Protein AF-A0A7X8WKA2-F1 (afdb_monomer_lite)

Sequence (119 aa):
NDWVTIAEDSYLTLRFKTRWGYTHEPHFVNLVTDVNADDPYEIEFRHNAHGDTSGNWGDALVAFSLKDLPDTNGETVKLKLTWHSFNGKKSTEFDYSTNKETKGSLSLENKNNFIRSIK

Secondary structure (DSSP, 8-state):
----EEEETTEEEEEEEEEE-TT-PPPEEEEE--S-SS-TTEEEEEEE-TT--SSEEEEEEEEEE-TTSPP-TT--EEEEEEEEETTEEEEEEEEE-SSS--------S-TTSS-----

Structure (mmCIF, N/CA/C/O backbone):
data_AF-A0A7X8WKA2-F1
#
_entry.id   AF-A0A7X8WKA2-F1
#
loop_
_atom_site.group_PDB
_atom_site.id
_atom_site.type_symbol
_atom_site.label_atom_id
_atom_site.label_alt_id
_atom_site.label_comp_id
_atom_site.label_asym_id
_atom_site.label_entity_id
_atom_site.label_seq_id
_atom_site.pdbx_PDB_ins_code
_atom_site.Cartn_x
_atom_site.Cartn_y
_atom_site.Cartn_z
_atom_site.occupancy
_atom_site.B_iso_or_equiv
_atom_site.auth_seq_id
_atom_site.auth_comp_id
_atom_site.auth_asym_id
_atom_site.auth_atom_id
_atom_site.pdbx_PDB_model_num
ATOM 1 N N . ASN A 1 1 ? 16.519 -0.238 9.255 1.00 36.50 1 ASN A N 1
ATOM 2 C CA . ASN A 1 1 ? 15.225 -0.911 9.026 1.00 36.5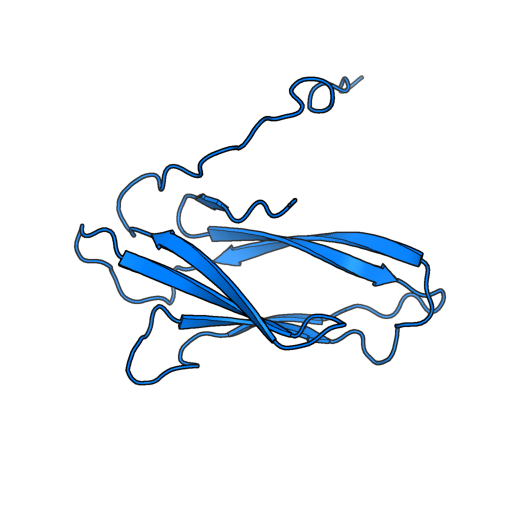0 1 ASN A CA 1
ATOM 3 C C . ASN A 1 1 ? 14.271 0.211 8.655 1.00 36.50 1 ASN A C 1
ATOM 5 O O . ASN A 1 1 ? 13.797 0.892 9.546 1.00 36.50 1 ASN A O 1
ATOM 9 N N . ASP A 1 2 ? 14.215 0.555 7.368 1.00 38.34 2 ASP A N 1
ATOM 10 C CA . ASP A 1 2 ? 13.794 1.885 6.899 1.00 38.34 2 ASP A CA 1
ATOM 11 C C . ASP A 1 2 ? 12.431 1.762 6.211 1.00 38.34 2 ASP A C 1
ATOM 13 O O . ASP A 1 2 ? 12.347 1.420 5.031 1.00 38.34 2 ASP A O 1
ATOM 17 N N . TRP A 1 3 ? 11.353 1.906 6.972 1.00 48.47 3 TRP A N 1
ATOM 18 C CA . TRP A 1 3 ? 10.001 1.910 6.423 1.00 48.47 3 TRP A CA 1
ATOM 19 C C . TRP A 1 3 ? 9.151 2.887 7.221 1.00 48.47 3 TRP A C 1
ATOM 21 O O . TRP A 1 3 ? 8.817 2.666 8.380 1.00 48.47 3 TRP A O 1
ATOM 31 N N . VAL A 1 4 ? 8.844 4.003 6.567 1.00 45.31 4 VAL A N 1
ATOM 32 C CA . VAL A 1 4 ? 7.859 4.981 7.012 1.00 45.31 4 VAL A CA 1
ATOM 33 C C . VAL A 1 4 ? 6.541 4.552 6.388 1.00 45.31 4 VAL A C 1
ATOM 35 O O . VAL A 1 4 ? 6.396 4.550 5.167 1.00 45.31 4 VAL A O 1
ATOM 38 N N . THR A 1 5 ? 5.615 4.112 7.229 1.00 49.88 5 THR A N 1
ATOM 39 C CA . THR A 1 5 ? 4.214 3.895 6.878 1.00 49.88 5 THR A CA 1
ATOM 40 C C . THR A 1 5 ? 3.430 4.812 7.794 1.00 49.88 5 THR A C 1
ATOM 42 O O . THR A 1 5 ? 3.372 4.584 8.998 1.00 49.88 5 THR A O 1
ATOM 45 N N . ILE A 1 6 ? 2.939 5.911 7.237 1.00 55.41 6 ILE A N 1
ATOM 46 C CA . ILE A 1 6 ? 2.133 6.877 7.974 1.00 55.41 6 ILE A CA 1
ATOM 47 C C . ILE A 1 6 ? 0.700 6.676 7.503 1.00 55.41 6 ILE A C 1
ATOM 49 O O . ILE A 1 6 ? 0.417 6.840 6.315 1.00 55.41 6 ILE A O 1
ATOM 53 N N . ALA A 1 7 ? -0.171 6.288 8.431 1.00 53.41 7 ALA A N 1
ATOM 54 C CA . ALA A 1 7 ? -1.600 6.501 8.297 1.00 53.41 7 ALA A CA 1
ATOM 55 C C . ALA A 1 7 ? -1.891 7.878 8.905 1.00 53.41 7 ALA A C 1
ATOM 57 O O . ALA A 1 7 ? -1.991 7.989 10.117 1.00 53.41 7 ALA A O 1
ATOM 58 N N . GLU A 1 8 ? -1.950 8.937 8.109 1.00 56.06 8 GLU A N 1
ATOM 59 C CA . GLU A 1 8 ? -2.344 10.280 8.567 1.00 56.06 8 GLU A CA 1
ATOM 60 C C . GLU A 1 8 ? -3.602 10.666 7.793 1.00 56.06 8 GLU A C 1
ATOM 62 O O . GLU A 1 8 ? -3.688 10.416 6.592 1.00 56.06 8 GLU A O 1
ATOM 67 N N . ASP A 1 9 ? -4.602 11.210 8.486 1.00 61.53 9 ASP A N 1
ATOM 68 C CA . ASP A 1 9 ? -5.788 11.830 7.883 1.00 61.53 9 ASP A CA 1
ATOM 69 C C . ASP A 1 9 ? -6.485 10.996 6.794 1.00 61.53 9 ASP A C 1
ATOM 71 O O . ASP A 1 9 ? -6.875 11.499 5.742 1.00 61.53 9 ASP A O 1
ATOM 75 N N . SER A 1 10 ? -6.679 9.698 7.049 1.00 76.31 10 SER A N 1
ATOM 76 C CA . SER A 1 10 ? -7.295 8.751 6.101 1.00 76.31 10 SER A CA 1
ATOM 77 C C . SER A 1 10 ? -6.465 8.446 4.846 1.00 76.31 10 SER A C 1
ATOM 79 O O . SER A 1 10 ? -7.027 8.001 3.843 1.00 76.31 10 SER A O 1
ATOM 81 N N . TYR A 1 11 ? -5.142 8.629 4.886 1.00 86.44 11 TYR A N 1
ATOM 82 C CA . TYR A 1 11 ? -4.226 8.195 3.831 1.00 86.44 11 TYR A CA 1
ATOM 83 C C . TYR A 1 11 ? -3.100 7.321 4.365 1.00 86.44 11 TYR A C 1
ATOM 85 O O . TYR A 1 11 ? -2.491 7.624 5.384 1.00 86.44 11 TYR A O 1
ATOM 93 N N . LEU A 1 12 ? -2.770 6.275 3.612 1.00 88.38 12 LEU A N 1
ATOM 94 C CA . LEU A 1 12 ? -1.573 5.469 3.790 1.00 88.38 12 LEU A CA 1
ATOM 95 C C . LEU A 1 12 ? -0.480 5.957 2.843 1.00 88.38 12 LEU A C 1
ATOM 97 O O . LEU A 1 12 ? -0.550 5.707 1.637 1.00 88.38 12 LEU A O 1
ATOM 101 N N . THR A 1 13 ? 0.541 6.618 3.385 1.00 88.19 13 THR A N 1
ATOM 102 C CA . THR A 1 13 ? 1.713 7.029 2.604 1.00 88.19 13 THR A CA 1
ATOM 103 C C . THR A 1 13 ? 2.799 5.963 2.671 1.00 88.19 13 THR A C 1
ATOM 105 O O . THR A 1 13 ? 3.266 5.604 3.753 1.00 88.19 13 THR A O 1
ATOM 108 N N . LEU A 1 14 ? 3.225 5.481 1.502 1.00 89.38 14 LEU A N 1
ATOM 109 C CA . LEU A 1 14 ? 4.255 4.462 1.338 1.00 89.38 14 LEU A CA 1
ATOM 110 C C . LEU A 1 14 ? 5.423 5.013 0.526 1.00 89.38 14 LEU A C 1
ATOM 112 O O . LEU A 1 14 ? 5.256 5.444 -0.617 1.00 89.38 14 LEU A O 1
ATOM 116 N N . ARG A 1 15 ? 6.627 4.917 1.094 1.00 89.81 15 ARG A N 1
ATOM 117 C CA . ARG A 1 15 ? 7.874 4.966 0.326 1.00 89.81 15 ARG A CA 1
ATOM 118 C C . ARG A 1 15 ? 8.313 3.540 0.031 1.00 89.81 15 ARG A C 1
ATOM 120 O O . ARG A 1 15 ? 8.571 2.773 0.956 1.00 89.81 15 ARG 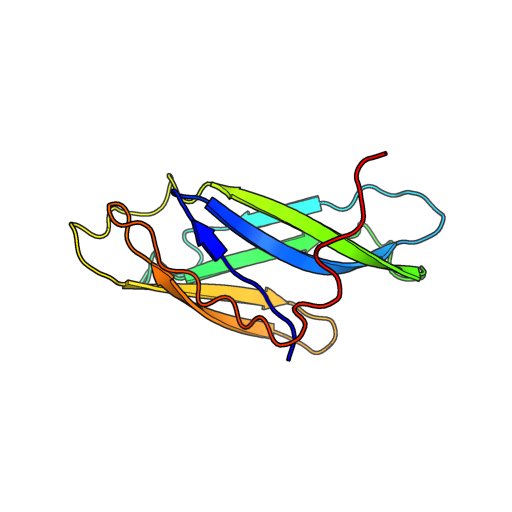A O 1
ATOM 127 N N . PHE A 1 16 ? 8.448 3.197 -1.242 1.00 88.12 16 PHE A N 1
ATOM 128 C CA . PHE A 1 16 ? 8.945 1.890 -1.662 1.00 88.12 16 PHE A CA 1
ATOM 129 C C . PHE A 1 16 ? 10.122 2.042 -2.617 1.00 88.12 16 PHE A C 1
ATOM 131 O O . PHE A 1 16 ? 10.233 3.020 -3.355 1.00 88.12 16 PHE A O 1
ATOM 138 N N . LYS A 1 17 ? 11.017 1.056 -2.588 1.00 89.00 17 LYS A N 1
ATOM 139 C CA . LYS A 1 17 ? 12.219 1.025 -3.415 1.00 89.00 17 LYS A CA 1
ATOM 140 C C . LYS A 1 17 ? 12.078 -0.046 -4.482 1.00 89.00 17 LYS A C 1
ATOM 142 O O . LYS A 1 17 ? 11.828 -1.208 -4.164 1.00 89.00 17 LYS A O 1
ATOM 147 N N . THR A 1 18 ? 12.261 0.340 -5.738 1.00 88.38 18 THR A N 1
ATOM 148 C CA . THR A 1 18 ? 12.166 -0.562 -6.890 1.00 88.38 18 THR A CA 1
ATOM 149 C C . THR A 1 18 ? 13.254 -0.254 -7.917 1.00 88.38 18 THR A C 1
ATOM 151 O O . THR A 1 18 ? 14.047 0.672 -7.728 1.00 88.38 18 THR A O 1
ATOM 154 N N . ARG A 1 19 ? 13.359 -1.072 -8.963 1.00 88.75 19 ARG A N 1
ATOM 155 C CA . ARG A 1 19 ? 14.281 -0.830 -10.077 1.00 88.75 19 ARG A CA 1
ATOM 156 C C . ARG A 1 19 ? 13.547 -0.111 -11.194 1.00 88.75 19 ARG A C 1
ATOM 158 O O . ARG A 1 19 ? 12.492 -0.575 -11.574 1.00 88.75 19 ARG A O 1
ATOM 165 N N . TRP A 1 20 ? 14.129 0.955 -11.721 1.00 87.12 20 TRP A N 1
ATOM 166 C CA . TRP A 1 20 ? 13.608 1.720 -12.853 1.00 87.12 20 TRP A CA 1
ATOM 167 C C . TRP A 1 20 ? 14.561 1.531 -14.018 1.00 87.12 20 TRP A C 1
ATOM 169 O O . TRP A 1 20 ? 15.726 1.945 -13.931 1.00 87.12 20 TRP A O 1
ATOM 179 N N . GLY A 1 21 ? 14.132 0.822 -15.053 1.00 84.75 21 GLY A N 1
ATOM 180 C CA . GLY A 1 21 ? 14.959 0.598 -16.225 1.00 84.75 21 GLY A CA 1
ATOM 181 C C . GLY A 1 21 ? 14.872 1.722 -17.231 1.00 84.75 21 GLY A C 1
ATOM 182 O O . GLY A 1 21 ? 14.282 2.782 -17.030 1.00 84.75 21 GLY A O 1
ATOM 183 N N . TYR A 1 22 ? 15.594 1.493 -18.317 1.00 79.06 22 TYR A N 1
ATOM 184 C CA . TYR A 1 22 ? 15.892 2.509 -19.319 1.00 79.06 22 TYR A CA 1
ATOM 185 C C . TYR A 1 22 ? 14.770 2.677 -20.344 1.00 79.06 22 TYR A C 1
ATOM 187 O O . TYR A 1 22 ? 14.824 3.590 -21.161 1.00 79.06 22 TYR A O 1
ATOM 195 N N . THR A 1 23 ? 13.769 1.796 -20.318 1.00 78.56 23 THR A N 1
ATOM 196 C CA . THR A 1 23 ? 12.619 1.821 -21.228 1.00 78.56 23 THR A CA 1
ATOM 197 C C . THR A 1 23 ? 11.535 2.801 -20.784 1.00 78.56 23 THR A C 1
ATOM 199 O O . THR A 1 23 ? 10.600 3.026 -21.541 1.00 78.56 23 THR A O 1
ATOM 202 N N . HIS A 1 24 ? 11.676 3.426 -19.605 1.00 77.25 24 HIS A N 1
ATOM 203 C CA . HIS A 1 24 ? 10.713 4.384 -19.048 1.00 77.25 24 HIS A CA 1
ATOM 204 C C . HIS A 1 24 ? 9.283 3.826 -18.940 1.00 77.25 24 HIS A C 1
ATOM 206 O O . HIS A 1 24 ? 8.312 4.576 -19.046 1.00 77.25 24 HIS A O 1
ATOM 212 N N . GLU A 1 25 ? 9.155 2.517 -18.714 1.00 87.25 25 GLU A N 1
ATOM 213 C CA . GLU A 1 25 ? 7.855 1.870 -18.565 1.00 87.25 25 GLU A CA 1
ATOM 214 C C . GLU A 1 25 ? 7.167 2.357 -17.280 1.00 87.25 25 GLU A C 1
ATOM 216 O O . GLU A 1 25 ? 7.757 2.302 -16.195 1.00 87.25 25 GLU A O 1
ATOM 221 N N . PRO A 1 26 ? 5.920 2.853 -17.356 1.00 89.69 26 PRO A N 1
ATOM 222 C CA . PRO A 1 26 ? 5.187 3.257 -16.168 1.00 89.69 26 PRO A CA 1
ATOM 223 C C . PRO A 1 26 ? 4.916 2.062 -15.255 1.00 89.69 26 PRO A C 1
ATOM 225 O O . PRO A 1 26 ? 4.320 1.068 -15.657 1.00 89.69 26 PRO A O 1
ATOM 228 N N . HIS A 1 27 ? 5.302 2.179 -13.989 1.00 92.12 27 HIS A N 1
ATOM 229 C CA . HIS A 1 27 ? 4.985 1.177 -12.979 1.00 92.12 27 HIS A CA 1
ATOM 230 C C . HIS A 1 27 ? 3.584 1.395 -12.418 1.00 92.12 27 HIS A C 1
ATOM 232 O O . HIS A 1 27 ? 3.230 2.510 -12.035 1.00 92.12 27 HIS A O 1
ATOM 238 N N . PHE A 1 28 ? 2.807 0.321 -12.300 1.00 94.31 28 PHE A N 1
ATOM 239 C CA . PHE A 1 28 ? 1.479 0.372 -11.699 1.00 94.31 28 PHE A CA 1
ATOM 240 C C . PHE A 1 28 ? 1.555 -0.050 -10.240 1.00 94.31 28 PHE A C 1
ATOM 242 O O . PHE A 1 28 ? 2.128 -1.089 -9.904 1.00 94.31 28 PHE A O 1
ATOM 249 N N . VAL A 1 29 ? 0.957 0.756 -9.368 1.00 95.12 29 VAL A N 1
ATOM 250 C CA . VAL A 1 29 ? 0.851 0.465 -7.941 1.00 95.12 29 VAL A CA 1
ATOM 251 C C . VAL A 1 29 ? -0.590 0.588 -7.487 1.00 95.12 29 VAL A C 1
ATOM 253 O O . VAL A 1 29 ? -1.279 1.531 -7.862 1.00 95.12 29 VAL A O 1
ATOM 256 N N . ASN A 1 30 ? -1.038 -0.370 -6.683 1.00 95.44 30 ASN A N 1
ATOM 257 C CA . ASN A 1 30 ? -2.386 -0.396 -6.132 1.00 95.44 30 ASN A CA 1
ATOM 258 C C . ASN A 1 30 ? -2.348 -0.814 -4.666 1.00 95.44 30 ASN A C 1
ATOM 260 O O . ASN A 1 30 ? -1.496 -1.612 -4.263 1.00 95.44 30 ASN A O 1
ATOM 264 N N . LEU A 1 31 ? -3.319 -0.314 -3.910 1.00 95.38 31 LEU A N 1
ATOM 265 C CA . LEU A 1 31 ? -3.667 -0.832 -2.599 1.00 95.38 31 LEU A CA 1
ATOM 266 C C . LEU A 1 31 ? -4.977 -1.604 -2.729 1.00 95.38 31 LEU A C 1
ATOM 268 O O . LEU A 1 31 ? -5.963 -1.061 -3.222 1.00 95.38 31 LEU A O 1
ATOM 272 N N . VAL A 1 32 ? -4.961 -2.875 -2.348 1.00 95.38 32 VAL A N 1
ATOM 273 C CA . VAL A 1 32 ? -6.106 -3.778 -2.472 1.00 95.38 32 VAL A CA 1
ATOM 274 C C . VAL A 1 32 ? -6.675 -4.045 -1.085 1.00 95.38 32 VAL A C 1
ATOM 276 O O . VAL A 1 32 ? -5.939 -4.451 -0.184 1.00 95.38 32 VAL A O 1
ATOM 279 N N . THR A 1 33 ? -7.973 -3.796 -0.932 1.00 93.12 33 THR A N 1
ATOM 280 C CA . THR A 1 33 ? -8.777 -4.111 0.257 1.00 93.12 33 THR A CA 1
ATOM 281 C C . THR A 1 33 ? -9.478 -5.459 0.081 1.00 93.12 33 THR A C 1
ATOM 283 O O . THR A 1 33 ? -9.379 -6.074 -0.983 1.00 93.12 33 THR A O 1
ATOM 286 N N . ASP A 1 34 ? -10.163 -5.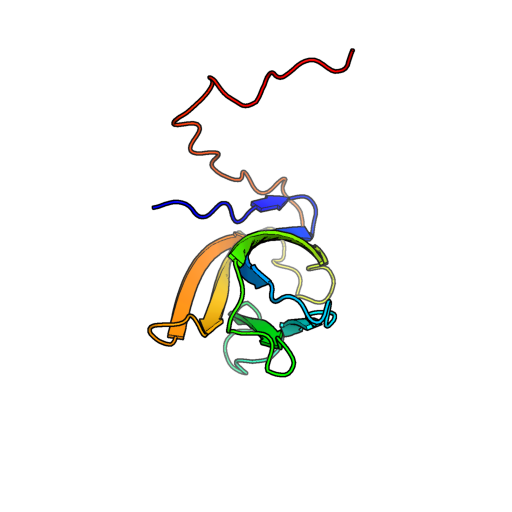937 1.123 1.00 91.12 34 ASP A N 1
ATOM 287 C CA . ASP A 1 34 ? -10.947 -7.183 1.097 1.00 91.12 34 ASP A CA 1
ATOM 288 C C . ASP A 1 34 ? -10.134 -8.421 0.674 1.00 91.12 34 ASP A C 1
ATOM 290 O O . ASP A 1 34 ? -10.655 -9.386 0.111 1.00 91.12 34 ASP A O 1
ATOM 294 N N . VAL A 1 35 ? -8.823 -8.407 0.939 1.00 93.00 35 VAL A N 1
ATOM 295 C CA . VAL A 1 35 ? -7.933 -9.545 0.655 1.00 93.00 35 VAL A CA 1
ATOM 296 C C . VAL A 1 35 ? -8.056 -10.656 1.700 1.00 93.00 35 VAL A C 1
ATOM 298 O O . VAL A 1 35 ? -7.586 -11.771 1.469 1.00 93.00 35 VAL A O 1
ATOM 301 N N . ASN A 1 36 ? -8.698 -10.362 2.832 1.00 93.06 36 ASN A N 1
ATOM 302 C CA . ASN A 1 36 ? -9.026 -11.297 3.895 1.00 93.06 36 ASN A CA 1
ATOM 303 C C . ASN A 1 36 ? -10.493 -11.087 4.306 1.00 93.06 36 ASN A C 1
ATOM 305 O O . ASN A 1 36 ? -10.873 -9.996 4.715 1.00 93.06 36 ASN A O 1
ATOM 309 N N . ALA A 1 37 ? -11.315 -12.133 4.188 1.00 91.62 37 ALA A N 1
ATOM 310 C CA . ALA A 1 37 ? -12.741 -12.060 4.512 1.00 91.62 37 ALA A CA 1
ATOM 311 C C . ALA A 1 37 ? -13.014 -11.944 6.023 1.00 91.62 37 ALA A C 1
ATOM 313 O O . ALA A 1 37 ? -14.072 -11.453 6.410 1.00 91.62 37 ALA A O 1
ATOM 314 N N . ASP A 1 38 ? -12.069 -12.388 6.857 1.00 95.12 38 ASP A N 1
ATOM 315 C CA . ASP A 1 38 ? -12.194 -12.370 8.317 1.00 95.12 38 ASP A CA 1
ATOM 316 C C . ASP A 1 38 ? -11.639 -11.075 8.935 1.00 95.12 38 ASP A C 1
ATOM 318 O O . ASP A 1 38 ? -11.982 -10.738 10.068 1.00 95.12 38 ASP A O 1
ATOM 322 N N . ASP A 1 39 ? -10.785 -10.350 8.203 1.00 94.19 39 ASP A N 1
ATOM 323 C CA . ASP A 1 39 ? -10.139 -9.119 8.662 1.00 94.19 39 ASP A CA 1
ATOM 324 C C . ASP A 1 39 ? -10.136 -8.043 7.559 1.00 94.19 39 ASP A C 1
ATOM 326 O O . ASP A 1 39 ? -9.250 -8.042 6.695 1.00 94.19 39 ASP A O 1
ATOM 330 N N . PRO A 1 40 ? -11.089 -7.090 7.583 1.00 93.44 40 PRO A N 1
ATOM 331 C CA . PRO A 1 40 ? -11.148 -6.014 6.595 1.00 93.44 40 PRO A CA 1
ATOM 332 C C . PRO A 1 40 ? -9.992 -5.010 6.734 1.00 93.44 40 PRO A C 1
ATOM 334 O O . PRO A 1 40 ? -9.812 -4.160 5.863 1.00 93.44 40 PRO A O 1
ATOM 337 N N . TYR A 1 41 ? -9.205 -5.094 7.813 1.00 93.94 41 TYR A N 1
ATOM 338 C CA . TYR A 1 41 ? -8.007 -4.291 8.033 1.00 93.94 41 TYR A CA 1
ATOM 339 C C . TYR A 1 41 ? -6.729 -5.027 7.599 1.00 93.94 41 TYR A C 1
ATOM 341 O O . TYR A 1 41 ? -5.625 -4.563 7.882 1.00 93.94 41 TYR A O 1
ATOM 349 N N . GLU A 1 42 ? -6.838 -6.137 6.860 1.00 95.69 42 GLU A N 1
ATOM 350 C CA . GLU A 1 42 ? -5.733 -6.669 6.065 1.00 95.69 42 GLU A CA 1
ATOM 351 C C . GLU A 1 42 ? -5.803 -6.105 4.639 1.00 95.69 42 GLU A C 1
ATOM 353 O O . GLU A 1 42 ? -6.777 -6.298 3.914 1.00 95.69 42 GLU A O 1
ATOM 358 N N . ILE A 1 43 ? -4.746 -5.400 4.235 1.00 94.75 43 ILE A N 1
ATOM 359 C CA . ILE A 1 43 ? -4.611 -4.754 2.924 1.00 94.75 43 ILE A CA 1
ATOM 360 C C . ILE A 1 43 ? -3.336 -5.224 2.217 1.00 94.75 43 ILE A C 1
ATOM 362 O O . ILE A 1 43 ? -2.341 -5.601 2.846 1.00 94.75 43 ILE A O 1
ATOM 366 N N . GLU A 1 44 ? -3.337 -5.191 0.886 1.00 96.06 44 GLU A N 1
ATOM 367 C CA . GLU A 1 44 ? -2.202 -5.627 0.069 1.00 96.06 44 GLU A CA 1
ATOM 368 C C . GLU A 1 44 ? -1.704 -4.513 -0.856 1.00 96.06 44 GLU A C 1
ATOM 370 O O . GLU A 1 44 ? -2.443 -4.002 -1.699 1.00 96.06 44 GLU A O 1
ATOM 375 N N . PHE A 1 45 ? -0.417 -4.173 -0.753 1.00 95.81 45 PHE A N 1
ATOM 376 C CA . PHE A 1 45 ? 0.255 -3.346 -1.751 1.00 95.81 45 PHE A CA 1
ATOM 377 C C . PHE A 1 45 ? 0.745 -4.216 -2.911 1.00 95.81 45 PHE A C 1
ATOM 379 O O . PHE A 1 45 ? 1.570 -5.119 -2.731 1.00 95.81 45 PHE A O 1
ATOM 386 N N . ARG A 1 46 ? 0.270 -3.903 -4.120 1.00 95.44 46 ARG A N 1
ATOM 387 C CA . ARG A 1 46 ? 0.658 -4.580 -5.362 1.00 95.44 46 ARG A CA 1
ATOM 388 C C . ARG A 1 46 ? 1.436 -3.633 -6.261 1.00 95.44 46 ARG A C 1
ATOM 390 O O . ARG A 1 46 ? 0.963 -2.543 -6.571 1.00 95.44 46 ARG A O 1
ATOM 397 N N . HIS A 1 47 ? 2.601 -4.086 -6.721 1.00 93.50 47 HIS A N 1
ATOM 398 C CA . HIS A 1 47 ? 3.453 -3.381 -7.678 1.00 93.50 47 HIS A CA 1
ATOM 399 C C . HIS A 1 47 ? 3.623 -4.225 -8.945 1.00 93.50 47 HIS A C 1
ATOM 401 O O . HIS A 1 47 ? 4.046 -5.376 -8.877 1.00 93.50 47 HIS A O 1
ATOM 407 N N . ASN A 1 48 ? 3.295 -3.646 -10.099 1.00 91.19 48 ASN A N 1
ATOM 408 C CA . ASN A 1 48 ? 3.547 -4.219 -11.413 1.00 91.19 48 ASN A CA 1
ATOM 409 C C . ASN A 1 48 ? 4.533 -3.323 -12.174 1.00 91.19 48 ASN A C 1
ATOM 411 O O . ASN A 1 48 ? 4.220 -2.182 -12.506 1.00 91.19 48 ASN A O 1
ATOM 415 N N . ALA A 1 49 ? 5.726 -3.850 -12.439 1.00 88.94 49 ALA A N 1
ATOM 416 C CA . ALA A 1 49 ? 6.770 -3.161 -13.195 1.00 88.94 49 ALA A CA 1
ATOM 417 C C . ALA A 1 49 ? 6.674 -3.386 -14.715 1.00 88.94 49 ALA A C 1
ATOM 419 O O . ALA A 1 49 ? 7.540 -2.936 -15.447 1.00 88.94 49 ALA A O 1
ATOM 420 N N . HIS A 1 50 ? 5.690 -4.150 -15.206 1.00 88.44 50 HIS A N 1
ATOM 421 C CA . HIS A 1 50 ? 5.559 -4.499 -16.630 1.00 88.44 50 HIS A CA 1
ATOM 422 C C . HIS A 1 50 ? 6.827 -5.133 -17.242 1.00 88.44 50 HIS A C 1
ATOM 424 O O . HIS A 1 50 ? 7.095 -5.013 -18.432 1.00 88.44 50 HIS A O 1
ATOM 430 N N . GLY A 1 51 ? 7.606 -5.847 -16.422 1.00 85.81 51 GLY A N 1
ATOM 431 C CA . GLY A 1 51 ? 8.883 -6.447 -16.820 1.00 85.81 51 GLY A CA 1
ATOM 432 C C . GLY A 1 51 ? 10.103 -5.540 -16.626 1.00 85.81 51 GLY A C 1
ATOM 433 O O . GLY A 1 51 ? 11.229 -6.034 -16.715 1.00 85.81 51 GLY A O 1
ATOM 434 N N . ASP A 1 52 ? 9.912 -4.266 -16.271 1.00 84.75 52 ASP A N 1
ATOM 435 C CA . ASP A 1 52 ? 10.992 -3.307 -16.055 1.00 84.75 52 ASP A CA 1
ATOM 436 C C . ASP A 1 52 ? 11.736 -3.548 -14.726 1.00 84.75 52 ASP A C 1
ATOM 438 O O . ASP A 1 52 ? 11.437 -3.002 -13.668 1.00 84.75 52 ASP A O 1
ATOM 442 N N . THR A 1 53 ? 12.694 -4.476 -14.759 1.00 82.62 53 THR A N 1
ATOM 443 C CA . THR A 1 53 ? 13.364 -5.009 -13.555 1.00 82.62 53 THR A CA 1
ATOM 444 C C . THR A 1 53 ? 14.895 -4.998 -13.643 1.00 82.62 53 THR A C 1
ATOM 446 O O . THR A 1 53 ? 15.587 -5.408 -12.703 1.00 82.62 53 THR A O 1
ATOM 449 N N . SER A 1 54 ? 15.464 -4.501 -14.744 1.00 81.19 54 SER A N 1
ATOM 450 C CA . SER A 1 54 ? 16.910 -4.511 -15.029 1.00 81.19 54 SER A CA 1
ATOM 451 C C . SER A 1 54 ? 17.600 -3.153 -14.841 1.00 81.19 54 SER A C 1
ATOM 453 O O . SER A 1 54 ? 18.728 -2.967 -15.290 1.00 81.19 54 SER A O 1
ATOM 455 N N . GLY A 1 55 ? 16.928 -2.205 -14.190 1.00 84.88 55 GLY A N 1
ATOM 456 C CA . GLY A 1 55 ? 17.377 -0.824 -14.045 1.00 84.88 55 GLY A CA 1
ATOM 457 C C . GLY A 1 55 ? 18.063 -0.441 -12.735 1.00 84.88 55 GLY A C 1
ATOM 458 O O . GLY A 1 55 ? 18.464 -1.282 -11.925 1.00 84.88 55 GLY A O 1
ATOM 459 N N . ASN A 1 56 ? 18.150 0.872 -12.519 1.00 88.69 56 ASN A N 1
ATOM 460 C CA . ASN A 1 56 ? 18.717 1.462 -11.310 1.00 88.69 56 ASN A CA 1
ATOM 461 C C . ASN A 1 56 ? 17.720 1.417 -10.156 1.00 88.69 56 ASN A C 1
ATOM 463 O O . ASN A 1 56 ? 16.522 1.617 -10.338 1.00 88.69 56 ASN A O 1
ATOM 467 N N . TRP A 1 57 ? 18.225 1.222 -8.942 1.00 88.06 57 TRP A N 1
ATOM 468 C CA . TRP A 1 57 ? 17.403 1.352 -7.747 1.00 88.06 57 TRP A CA 1
ATOM 469 C C . TRP A 1 57 ? 16.976 2.803 -7.531 1.00 88.06 57 TRP A C 1
ATOM 471 O O . TRP A 1 57 ? 17.824 3.687 -7.439 1.00 88.06 57 TRP A O 1
ATOM 481 N N . GLY A 1 58 ? 15.677 3.022 -7.363 1.00 88.25 58 GLY A N 1
ATOM 482 C CA . GLY A 1 58 ? 15.105 4.322 -7.036 1.00 88.25 58 GLY A CA 1
ATOM 483 C C . GLY A 1 58 ? 13.914 4.186 -6.098 1.00 88.25 58 GLY A C 1
ATOM 484 O O . GLY A 1 58 ? 13.239 3.152 -6.071 1.00 88.25 58 GLY A O 1
ATOM 485 N N . ASP A 1 59 ? 13.673 5.237 -5.326 1.00 89.50 59 ASP A N 1
ATOM 486 C CA . ASP A 1 59 ? 12.532 5.316 -4.424 1.00 89.50 59 ASP A CA 1
ATOM 487 C C . ASP A 1 59 ? 11.338 5.957 -5.134 1.00 89.50 59 ASP A C 1
ATOM 489 O O . ASP A 1 59 ? 11.501 6.888 -5.920 1.00 89.50 59 ASP A O 1
ATOM 493 N N . ALA A 1 60 ? 10.139 5.483 -4.813 1.00 88.75 60 ALA A N 1
ATOM 494 C CA . ALA A 1 60 ? 8.883 6.129 -5.160 1.00 88.75 60 ALA A CA 1
ATOM 495 C C . ALA A 1 60 ? 8.037 6.356 -3.909 1.00 88.75 60 ALA A C 1
ATOM 497 O O . ALA A 1 60 ? 8.166 5.640 -2.912 1.00 88.75 60 ALA A O 1
ATOM 498 N N . LEU A 1 61 ? 7.181 7.373 -3.987 1.00 92.19 61 LEU A N 1
ATOM 499 C CA . LEU A 1 61 ? 6.261 7.779 -2.936 1.00 92.19 61 LEU A CA 1
ATOM 500 C C . LEU A 1 61 ? 4.836 7.745 -3.487 1.00 92.19 61 LEU A C 1
ATOM 502 O O . LEU A 1 61 ? 4.580 8.268 -4.571 1.00 92.19 61 LEU A O 1
ATOM 506 N N . VAL A 1 62 ? 3.920 7.137 -2.743 1.00 91.69 62 VAL A N 1
ATOM 507 C CA . VAL A 1 62 ? 2.495 7.079 -3.081 1.00 91.69 62 VAL A CA 1
ATOM 508 C C . VAL A 1 62 ? 1.665 7.224 -1.812 1.00 91.69 62 VAL A C 1
ATOM 510 O O . VAL A 1 62 ? 2.065 6.732 -0.758 1.00 91.69 62 VAL A O 1
ATOM 513 N N . ALA A 1 63 ? 0.521 7.895 -1.915 1.00 91.31 63 ALA A N 1
ATOM 514 C CA . ALA A 1 63 ? -0.467 7.990 -0.851 1.00 91.31 63 ALA A CA 1
ATOM 515 C C . ALA A 1 63 ? -1.792 7.399 -1.343 1.00 91.31 63 ALA A C 1
ATOM 517 O O . ALA A 1 63 ? -2.322 7.828 -2.368 1.00 91.31 63 ALA A O 1
ATOM 518 N N . PHE A 1 64 ? -2.315 6.412 -0.619 1.00 91.50 64 PHE A N 1
ATOM 519 C CA . PHE A 1 64 ? -3.600 5.781 -0.912 1.00 91.50 64 PHE A CA 1
ATOM 520 C C . PHE A 1 64 ? -4.638 6.224 0.103 1.00 91.50 64 PHE A C 1
ATOM 522 O O . PHE A 1 64 ? -4.356 6.221 1.298 1.00 91.50 64 PHE A O 1
ATOM 529 N N . SER A 1 65 ? -5.836 6.578 -0.354 1.00 90.44 65 SER A N 1
ATOM 530 C CA . SER A 1 65 ? -6.936 6.846 0.568 1.00 90.44 65 SER A CA 1
ATOM 531 C C . SER A 1 65 ? -7.379 5.548 1.246 1.00 90.44 65 SER A C 1
ATOM 533 O O . SER A 1 65 ? -7.518 4.519 0.593 1.00 90.44 65 SER A O 1
ATOM 535 N N . LEU A 1 66 ? -7.616 5.621 2.552 1.00 89.38 66 LEU A N 1
ATOM 536 C CA . LEU A 1 66 ? -8.154 4.554 3.395 1.00 89.38 66 LEU A CA 1
ATOM 537 C C . LEU A 1 66 ? -9.661 4.716 3.645 1.00 89.38 66 LEU A C 1
ATOM 539 O O . LEU A 1 66 ? -10.222 4.010 4.473 1.00 89.38 66 LEU A O 1
ATOM 543 N N . LYS A 1 67 ? -10.322 5.649 2.948 1.00 85.50 67 LYS A N 1
ATOM 544 C CA . LYS A 1 67 ? -11.743 5.985 3.149 1.00 85.50 67 LYS A CA 1
ATOM 545 C C . LYS A 1 67 ? -12.707 4.815 2.912 1.00 85.50 67 LYS A C 1
ATOM 547 O O . LYS A 1 67 ? -13.836 4.866 3.382 1.00 85.50 67 LYS A O 1
ATOM 552 N N . ASP A 1 68 ? -12.278 3.826 2.130 1.00 87.06 68 ASP A N 1
ATOM 553 C CA . ASP A 1 68 ? -13.097 2.675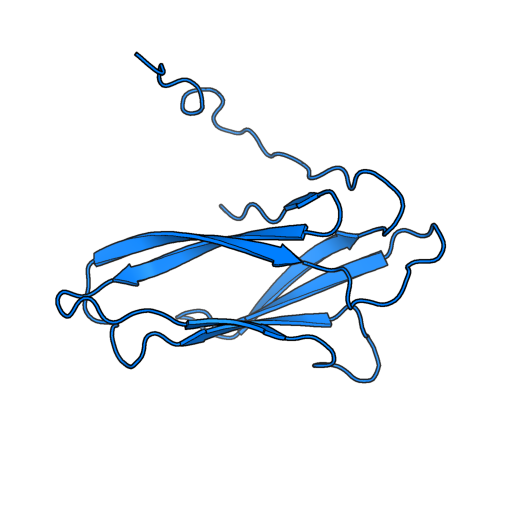 1.751 1.00 87.06 68 ASP A CA 1
ATOM 554 C C . ASP A 1 68 ? -12.992 1.538 2.791 1.00 87.06 68 ASP A C 1
ATOM 556 O O . ASP A 1 68 ? -13.698 0.539 2.679 1.00 87.06 68 ASP A O 1
ATOM 560 N N . LEU A 1 69 ? -12.141 1.688 3.820 1.00 90.44 69 LEU A N 1
ATOM 561 C CA . LEU A 1 69 ? -12.087 0.767 4.955 1.00 90.44 69 LEU A CA 1
ATOM 562 C C . LEU A 1 69 ? -13.247 1.012 5.937 1.00 90.44 69 LEU A C 1
ATOM 564 O O . LEU A 1 69 ? -13.688 2.154 6.094 1.00 90.44 69 LEU A O 1
ATOM 568 N N . PRO A 1 70 ? -13.717 -0.028 6.652 1.00 91.50 70 PRO A N 1
ATOM 569 C CA . PRO A 1 70 ? -14.767 0.131 7.653 1.00 91.50 70 PRO A CA 1
ATOM 570 C C . PRO A 1 70 ? -14.366 1.071 8.795 1.00 91.50 70 PRO A C 1
ATOM 572 O O . PRO A 1 70 ? -13.229 1.040 9.275 1.00 91.50 70 PRO A O 1
ATOM 575 N N . ASP A 1 71 ? -15.333 1.852 9.285 1.00 88.75 71 ASP A N 1
ATOM 576 C CA . ASP A 1 71 ? -15.140 2.737 10.436 1.00 88.75 71 ASP A CA 1
ATOM 577 C C . ASP A 1 71 ? -14.689 1.945 11.674 1.00 88.75 71 ASP A C 1
ATOM 579 O O . ASP A 1 71 ? -15.278 0.918 12.017 1.00 88.75 71 ASP A O 1
ATOM 583 N N . THR A 1 72 ? -13.654 2.432 12.365 1.00 88.75 72 THR A N 1
ATOM 584 C CA . THR A 1 72 ? -13.158 1.822 13.605 1.00 88.75 72 THR A CA 1
ATOM 585 C C . THR A 1 72 ? -14.020 2.171 14.822 1.00 88.75 72 THR A C 1
ATOM 587 O O . THR A 1 72 ? -13.703 1.756 15.933 1.00 88.75 72 THR A O 1
ATOM 590 N N . ASN A 1 73 ? -15.096 2.951 14.651 1.00 87.19 73 ASN A N 1
ATOM 591 C CA . ASN A 1 73 ? -16.057 3.326 15.697 1.00 87.19 73 ASN A CA 1
ATOM 592 C C . ASN A 1 73 ? -15.400 3.971 16.934 1.00 87.19 73 ASN A C 1
ATOM 594 O O . ASN A 1 73 ? -15.854 3.810 18.066 1.00 87.19 73 ASN A O 1
ATOM 598 N N . GLY A 1 74 ? -14.312 4.720 16.719 1.00 82.62 74 GLY A N 1
ATOM 599 C CA . GLY A 1 74 ? -13.552 5.391 17.781 1.00 82.62 74 GLY A CA 1
ATOM 600 C C . GLY A 1 74 ? -12.491 4.520 18.463 1.00 82.62 74 GLY A C 1
ATOM 601 O O . GLY A 1 74 ? -11.731 5.024 19.300 1.00 82.62 74 GLY A O 1
ATOM 602 N N . GLU A 1 75 ? -12.388 3.249 18.078 1.00 85.88 75 GLU A N 1
ATOM 603 C CA . GLU A 1 75 ? -11.340 2.341 18.528 1.00 85.88 75 GLU A CA 1
ATOM 604 C C . GLU A 1 75 ? -10.066 2.498 17.689 1.00 85.88 75 GLU A C 1
ATOM 606 O O . GLU A 1 75 ? -10.056 3.093 16.601 1.00 85.88 75 GLU A O 1
ATOM 611 N N . THR A 1 76 ? -8.964 1.988 18.237 1.00 85.94 76 THR A N 1
ATOM 612 C CA . THR A 1 76 ? -7.706 1.816 17.513 1.00 85.94 76 THR A CA 1
ATOM 613 C C . THR A 1 76 ? -7.577 0.347 17.143 1.00 85.94 76 THR A C 1
ATOM 615 O O . THR A 1 76 ? -7.528 -0.505 18.028 1.00 85.94 76 THR A O 1
ATOM 618 N N . VAL A 1 77 ? -7.506 0.067 15.845 1.00 89.38 77 VAL A N 1
ATOM 619 C CA . VAL A 1 77 ? -7.331 -1.280 15.290 1.00 89.38 77 VAL A CA 1
ATOM 620 C C . VAL A 1 77 ? -5.930 -1.428 14.701 1.00 89.38 77 VAL A C 1
ATOM 622 O O . VAL A 1 77 ? -5.225 -0.438 14.490 1.00 89.38 77 VAL A O 1
ATOM 625 N N . LYS A 1 78 ? -5.513 -2.666 14.428 1.00 90.31 78 LYS A N 1
ATOM 626 C CA . LYS A 1 78 ? -4.284 -2.938 13.679 1.00 90.31 78 LYS A CA 1
ATOM 627 C C . LYS A 1 78 ? -4.610 -2.997 12.194 1.00 90.31 78 LYS A C 1
ATOM 629 O O . LYS A 1 78 ? -5.355 -3.869 11.773 1.00 90.31 78 LYS A O 1
ATOM 634 N N . LEU A 1 79 ? -4.037 -2.085 11.415 1.00 91.38 79 LEU A N 1
ATOM 635 C CA . LEU A 1 79 ? -4.078 -2.149 9.958 1.00 91.38 79 LEU A CA 1
ATOM 636 C C . LEU A 1 79 ? -2.830 -2.892 9.483 1.00 91.38 79 LEU A C 1
ATOM 638 O O . LEU A 1 79 ? -1.699 -2.449 9.700 1.00 91.38 79 LEU A O 1
ATOM 642 N N . LYS A 1 80 ? -3.042 -4.060 8.882 1.00 94.44 80 LYS A N 1
ATOM 643 C CA . LYS A 1 80 ? -1.994 -4.967 8.427 1.00 94.44 80 LYS A CA 1
ATOM 644 C C . LYS A 1 80 ? -1.772 -4.781 6.936 1.00 94.44 80 LYS A C 1
ATOM 646 O O . LYS A 1 80 ? -2.595 -5.160 6.111 1.00 94.44 80 LYS A O 1
ATOM 651 N N . LEU A 1 81 ? -0.612 -4.246 6.580 1.00 94.50 81 LEU A N 1
ATOM 652 C CA . LEU A 1 81 ? -0.165 -4.141 5.199 1.00 94.50 81 LEU A CA 1
ATOM 653 C C . LEU A 1 81 ? 0.672 -5.360 4.825 1.00 94.50 81 LEU A C 1
ATOM 655 O O . LEU A 1 81 ? 1.669 -5.656 5.481 1.00 94.50 81 LEU A O 1
ATOM 659 N N . THR A 1 82 ? 0.325 -6.019 3.725 1.00 95.69 82 THR A N 1
ATOM 660 C CA . THR A 1 82 ? 1.116 -7.098 3.123 1.00 95.69 82 THR A CA 1
ATOM 661 C C . THR A 1 82 ? 1.629 -6.702 1.741 1.00 95.69 82 THR A C 1
ATOM 663 O O . THR A 1 82 ? 1.008 -5.908 1.038 1.00 95.69 82 THR A O 1
ATOM 666 N N . TRP A 1 83 ? 2.796 -7.211 1.347 1.00 94.62 83 TRP A N 1
ATOM 667 C CA . TRP A 1 83 ? 3.341 -6.987 0.006 1.00 94.62 83 TRP A CA 1
ATOM 668 C C . TRP A 1 83 ? 4.290 -8.104 -0.417 1.00 94.62 83 TRP A C 1
ATOM 670 O O . TRP A 1 83 ? 4.903 -8.783 0.410 1.00 94.62 83 TRP A O 1
ATOM 680 N N . HIS A 1 84 ? 4.461 -8.263 -1.726 1.00 90.62 84 HIS A N 1
ATOM 681 C CA . HIS A 1 84 ? 5.496 -9.118 -2.296 1.00 90.62 84 HIS A CA 1
ATOM 682 C C . HIS A 1 84 ? 6.765 -8.305 -2.546 1.00 90.62 84 HIS A C 1
ATOM 684 O O . HIS A 1 84 ? 6.786 -7.363 -3.331 1.00 90.62 84 HIS A O 1
ATOM 690 N N . SER A 1 85 ? 7.841 -8.671 -1.858 1.00 84.19 85 SER A N 1
ATOM 691 C CA . SER A 1 85 ? 9.170 -8.104 -2.074 1.00 84.19 85 SER A CA 1
ATOM 692 C C . SER A 1 85 ? 10.041 -9.048 -2.906 1.00 84.19 85 SER A C 1
ATOM 694 O O . SER A 1 85 ? 9.699 -10.214 -3.105 1.00 84.19 85 SER A O 1
ATOM 696 N N . PHE A 1 86 ? 11.215 -8.576 -3.334 1.00 76.00 86 PHE A N 1
ATOM 697 C CA . PHE A 1 86 ? 12.183 -9.379 -4.096 1.00 76.00 86 PHE A CA 1
ATOM 698 C C . PHE A 1 86 ? 12.615 -10.680 -3.399 1.00 76.00 86 PHE A C 1
ATOM 700 O O . PHE A 1 86 ? 13.079 -11.594 -4.071 1.00 76.00 86 PHE A O 1
ATOM 707 N N . ASN A 1 87 ? 12.477 -10.775 -2.070 1.00 83.75 87 ASN A N 1
ATOM 708 C CA . ASN A 1 87 ? 12.811 -11.973 -1.298 1.00 83.75 87 ASN A CA 1
ATOM 709 C C . ASN A 1 87 ? 11.588 -12.661 -0.667 1.00 83.75 87 ASN A C 1
ATOM 711 O O . ASN A 1 87 ? 11.743 -13.423 0.284 1.00 83.75 87 ASN A O 1
ATOM 715 N N . GLY A 1 88 ? 10.388 -12.404 -1.194 1.00 89.19 88 GLY A N 1
ATOM 716 C CA . GLY A 1 88 ? 9.150 -13.061 -0.775 1.00 89.19 88 GLY A CA 1
ATOM 717 C C . GLY A 1 88 ? 8.133 -12.121 -0.132 1.00 89.19 88 GLY A C 1
ATOM 718 O O . GLY A 1 88 ? 8.293 -10.894 -0.128 1.00 89.19 88 GLY A O 1
ATOM 719 N N . LYS A 1 89 ? 7.053 -12.715 0.387 1.00 93.50 89 LYS A N 1
ATOM 720 C CA . LYS A 1 89 ? 5.958 -11.994 1.046 1.00 93.50 89 LYS A CA 1
ATOM 721 C C . LYS A 1 89 ? 6.447 -11.366 2.353 1.00 93.50 89 LYS A C 1
ATOM 723 O O . LYS A 1 89 ? 7.176 -11.994 3.119 1.00 93.50 89 LYS A O 1
ATOM 728 N N . LYS A 1 90 ? 6.036 -10.128 2.599 1.00 92.94 90 LYS A N 1
ATOM 729 C CA . LYS A 1 90 ? 6.304 -9.364 3.817 1.00 92.94 90 LYS A CA 1
ATOM 730 C C . LYS A 1 90 ? 5.019 -8.737 4.332 1.00 92.94 90 LYS A C 1
ATOM 732 O O . LYS A 1 90 ? 4.046 -8.608 3.588 1.00 92.94 90 LYS A O 1
ATOM 737 N N . SER A 1 91 ? 5.037 -8.355 5.601 1.00 93.56 91 SER A N 1
ATOM 738 C CA . SER A 1 91 ? 3.946 -7.626 6.226 1.00 93.56 91 SER A CA 1
ATOM 739 C C . SER A 1 91 ? 4.449 -6.643 7.272 1.00 93.56 91 SER A C 1
ATOM 741 O O . SER A 1 91 ? 5.559 -6.779 7.791 1.00 93.56 91 SER A O 1
ATOM 743 N N . THR A 1 92 ? 3.614 -5.659 7.572 1.00 90.81 92 THR A N 1
ATOM 744 C CA . THR A 1 92 ? 3.783 -4.731 8.681 1.00 90.81 92 THR A CA 1
ATOM 745 C C . THR A 1 92 ? 2.423 -4.330 9.228 1.00 90.81 92 THR A C 1
ATOM 747 O O . THR A 1 92 ? 1.423 -4.414 8.519 1.00 90.81 92 THR A O 1
ATOM 750 N N . GLU A 1 93 ? 2.391 -3.902 10.480 1.00 89.62 93 GLU A N 1
ATOM 751 C CA . GLU A 1 93 ? 1.178 -3.489 11.172 1.00 89.62 93 GLU A CA 1
ATOM 752 C C . GLU A 1 93 ? 1.377 -2.110 11.779 1.00 89.62 93 GLU A C 1
ATOM 754 O O . GLU A 1 93 ? 2.462 -1.768 12.257 1.00 89.62 93 GLU A O 1
ATOM 759 N N . PHE A 1 94 ? 0.309 -1.327 11.778 1.00 85.12 94 PHE A N 1
ATOM 760 C CA . PHE A 1 94 ? 0.280 0.002 12.363 1.00 85.12 94 PHE A CA 1
ATOM 761 C C . PHE A 1 94 ? -1.051 0.232 13.065 1.00 85.12 94 PHE A C 1
ATOM 763 O O . PHE A 1 94 ? -2.065 -0.390 12.746 1.00 85.12 94 PHE A O 1
ATOM 770 N N . ASP A 1 95 ? -1.024 1.111 14.061 1.00 85.69 95 ASP A N 1
ATOM 771 C CA . ASP A 1 95 ? -2.237 1.558 1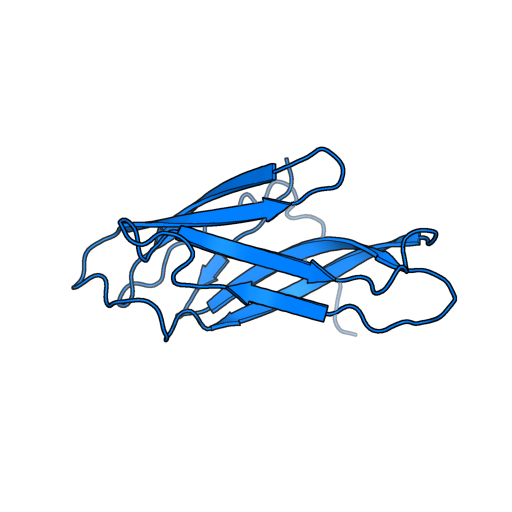4.730 1.00 85.69 95 ASP A CA 1
ATOM 772 C C . ASP A 1 95 ? -3.045 2.430 13.767 1.00 85.69 95 ASP A C 1
ATOM 774 O O . ASP A 1 95 ? -2.499 3.349 13.154 1.00 85.69 95 ASP A O 1
ATOM 778 N N . TYR A 1 96 ? -4.336 2.133 13.635 1.00 85.12 96 TYR A N 1
ATOM 779 C CA . TYR A 1 96 ? -5.266 2.818 12.743 1.00 85.12 96 TYR A CA 1
ATOM 780 C C . TYR A 1 96 ? -6.550 3.214 13.478 1.00 85.12 96 TYR A C 1
ATOM 782 O O . TYR A 1 96 ? -7.079 2.455 14.288 1.00 85.12 96 TYR A O 1
ATOM 790 N N . SER A 1 97 ? -7.042 4.426 13.219 1.00 85.25 97 SER A N 1
ATOM 791 C CA . SER A 1 97 ? -8.314 4.935 13.736 1.00 85.25 97 SER A CA 1
ATOM 792 C C . SER A 1 97 ? -8.876 5.969 12.763 1.00 85.25 97 SER A C 1
ATOM 794 O O . SER A 1 97 ? -8.138 6.838 12.308 1.00 85.25 97 SER A O 1
ATOM 796 N N . THR A 1 98 ? -10.169 5.900 12.457 1.00 78.38 98 THR A N 1
ATOM 797 C CA . THR A 1 98 ? -10.843 6.811 11.507 1.00 78.38 98 THR A CA 1
ATOM 798 C C . THR A 1 98 ? -11.004 8.244 12.022 1.00 78.38 98 THR A C 1
ATOM 800 O O . THR A 1 98 ? -11.100 9.169 11.223 1.00 78.38 98 THR A O 1
ATOM 803 N N . ASN A 1 99 ? -11.021 8.444 13.347 1.00 65.12 99 ASN A N 1
ATOM 804 C CA . ASN A 1 99 ? -11.429 9.703 13.995 1.00 65.12 99 ASN A CA 1
ATOM 805 C C . ASN A 1 99 ? -10.363 10.324 14.917 1.00 65.12 99 ASN A C 1
ATOM 807 O O . ASN A 1 99 ? -10.651 11.253 15.674 1.00 65.12 99 ASN A O 1
ATOM 811 N N . LYS A 1 100 ? -9.134 9.806 14.902 1.00 55.38 100 LYS A N 1
ATOM 812 C CA . LYS A 1 100 ? -7.995 10.388 15.623 1.00 55.38 100 LYS A CA 1
ATOM 813 C C . LYS A 1 100 ? -6.896 10.659 14.614 1.00 55.38 100 LYS A C 1
ATOM 815 O O . LYS A 1 100 ? -6.671 9.816 13.755 1.00 55.38 100 LYS A O 1
ATOM 820 N N . GLU A 1 101 ? -6.182 11.775 14.767 1.00 51.38 101 GLU A N 1
ATOM 821 C CA . GLU A 1 101 ? -4.846 11.899 14.180 1.00 51.38 101 GLU A CA 1
ATOM 822 C C . GLU A 1 101 ? -4.056 10.658 14.608 1.00 51.38 101 GLU A C 1
ATOM 824 O O . GLU A 1 101 ? -3.706 10.487 15.785 1.00 51.38 101 GLU A O 1
ATOM 829 N N . THR A 1 102 ? -3.864 9.724 13.683 1.00 48.38 102 THR A N 1
ATOM 830 C CA . THR A 1 102 ? -3.065 8.540 13.941 1.00 48.38 102 THR A CA 1
ATOM 831 C C . THR A 1 102 ? -1.640 9.025 14.103 1.00 48.38 102 THR A C 1
ATOM 833 O O . THR A 1 102 ? -1.013 9.500 13.162 1.00 48.38 102 THR A O 1
ATOM 836 N N . LYS A 1 103 ? -1.129 8.964 15.334 1.00 42.91 103 LYS A N 1
ATOM 837 C CA . LYS A 1 103 ? 0.242 9.368 15.635 1.00 42.91 103 LYS A CA 1
ATOM 838 C C . LYS A 1 103 ? 1.201 8.393 14.960 1.00 42.91 103 LYS A C 1
ATOM 840 O O . LYS A 1 103 ? 1.566 7.377 15.548 1.00 42.91 103 LYS A O 1
ATOM 845 N N . GLY A 1 104 ? 1.625 8.712 13.740 1.00 45.66 104 GLY A N 1
ATOM 846 C CA . GLY A 1 104 ? 2.767 8.066 13.115 1.00 45.66 104 GLY A CA 1
ATOM 847 C C . GLY A 1 104 ? 3.995 8.293 13.993 1.00 45.66 104 GLY A C 1
ATOM 848 O O . GLY A 1 104 ? 4.402 9.431 14.235 1.00 45.66 104 GLY A O 1
ATOM 849 N N . SER A 1 105 ? 4.593 7.226 14.522 1.00 40.84 105 SER A N 1
ATOM 850 C CA . SER A 1 105 ? 5.876 7.340 15.208 1.00 40.84 105 SER A CA 1
ATOM 851 C C . SER A 1 105 ? 6.963 7.601 14.165 1.00 40.84 105 SER A C 1
ATOM 853 O O . SER A 1 105 ? 7.506 6.700 13.529 1.00 40.84 105 SER A O 1
ATOM 855 N N . LEU A 1 106 ? 7.289 8.878 13.969 1.00 42.69 106 LEU A N 1
ATOM 856 C CA . LEU A 1 106 ? 8.474 9.281 13.227 1.00 42.69 106 LEU A CA 1
ATOM 857 C C . LEU A 1 106 ? 9.718 8.819 14.004 1.00 42.69 106 LEU A C 1
ATOM 859 O O . LEU A 1 106 ? 10.163 9.481 14.943 1.00 42.69 106 LEU A O 1
ATOM 863 N N . SER A 1 107 ? 10.312 7.695 13.602 1.00 37.69 107 SER A N 1
ATOM 864 C CA . SER A 1 107 ? 11.700 7.386 13.956 1.00 37.69 107 SER A CA 1
ATOM 865 C C . SER A 1 107 ? 12.621 8.354 13.199 1.00 37.69 107 SER A C 1
ATOM 867 O O . SER A 1 107 ? 13.109 8.071 12.106 1.00 37.69 107 SER A O 1
ATOM 869 N N . LEU A 1 108 ? 12.808 9.558 13.751 1.00 40.62 108 LEU A N 1
ATOM 870 C CA . LEU A 1 108 ? 13.754 10.564 13.256 1.00 40.62 108 LEU A CA 1
ATOM 871 C C . LEU A 1 108 ? 15.168 10.233 13.737 1.00 40.62 108 LEU A C 1
ATOM 873 O O . LEU A 1 108 ? 15.763 10.991 14.503 1.00 40.62 108 LEU A O 1
ATOM 877 N N . GLU A 1 109 ? 15.736 9.126 13.266 1.00 37.38 109 GLU A N 1
ATOM 878 C CA . GLU A 1 109 ? 17.147 8.813 13.533 1.00 37.38 109 GLU A CA 1
ATOM 879 C C . GLU A 1 109 ? 18.123 9.603 12.639 1.00 37.38 109 GLU A C 1
ATOM 881 O O . GLU A 1 109 ? 19.331 9.427 12.724 1.00 37.38 109 GLU A O 1
ATOM 886 N N . ASN A 1 110 ? 17.636 10.541 11.815 1.00 39.09 110 ASN A N 1
ATOM 887 C CA . ASN A 1 110 ? 18.492 11.495 11.106 1.00 39.09 110 ASN A CA 1
ATOM 888 C C . ASN A 1 110 ? 17.804 12.851 10.887 1.00 39.09 110 ASN A C 1
ATOM 890 O O . ASN A 1 110 ? 17.386 13.201 9.783 1.00 39.09 110 ASN A O 1
ATOM 894 N N . LYS A 1 111 ? 17.769 13.680 11.939 1.00 37.44 111 LYS A N 1
ATOM 895 C CA . LYS A 1 111 ? 17.387 15.109 11.867 1.00 37.44 111 LYS A CA 1
ATOM 896 C C . LYS A 1 111 ? 18.269 15.959 10.926 1.00 37.44 111 LYS A C 1
ATOM 898 O O . LYS A 1 111 ? 17.986 17.135 10.739 1.00 37.44 111 LYS A O 1
ATOM 903 N N . ASN A 1 112 ? 19.297 15.386 10.295 1.00 36.62 112 ASN A N 1
ATOM 904 C CA . ASN A 1 112 ? 20.281 16.128 9.503 1.00 36.62 112 ASN A CA 1
ATOM 905 C C . ASN A 1 112 ? 19.971 16.244 7.999 1.00 36.62 112 ASN A C 1
ATOM 907 O O . ASN A 1 112 ? 20.721 16.922 7.305 1.00 36.62 112 ASN A O 1
ATOM 911 N N . ASN A 1 113 ? 18.891 15.640 7.482 1.00 39.09 113 ASN A N 1
ATOM 912 C CA . ASN A 1 113 ? 18.590 15.677 6.037 1.00 39.09 113 ASN A CA 1
ATOM 913 C C . ASN A 1 113 ? 17.218 16.254 5.650 1.00 39.09 113 ASN A C 1
ATOM 915 O O . ASN A 1 113 ? 16.955 16.388 4.459 1.00 39.09 113 ASN A O 1
ATOM 919 N N . PHE A 1 114 ? 16.365 16.650 6.604 1.00 36.69 114 PHE A N 1
ATOM 920 C CA . PHE A 1 114 ? 15.061 17.262 6.284 1.00 36.69 114 PHE A CA 1
ATOM 921 C C . PHE A 1 114 ? 15.111 18.795 6.139 1.00 36.69 114 PHE A C 1
ATOM 923 O O . PHE A 1 114 ? 14.099 19.432 5.869 1.00 36.69 114 PHE A O 1
ATOM 930 N N . ILE A 1 115 ? 16.295 19.405 6.263 1.00 44.03 115 ILE A N 1
ATOM 931 C CA . ILE A 1 115 ? 16.509 20.815 5.921 1.00 44.03 115 ILE A CA 1
ATOM 932 C C . ILE A 1 115 ? 17.504 20.884 4.765 1.00 44.03 115 ILE A C 1
ATOM 934 O O . ILE A 1 115 ? 18.712 21.009 4.956 1.00 44.03 115 ILE A O 1
ATOM 938 N N . ARG A 1 116 ? 16.995 20.838 3.534 1.00 34.28 116 ARG A N 1
ATOM 939 C CA . ARG A 1 116 ? 17.670 21.475 2.400 1.00 34.28 116 ARG A CA 1
ATOM 940 C C . ARG A 1 116 ? 16.727 22.496 1.780 1.00 34.28 116 ARG A C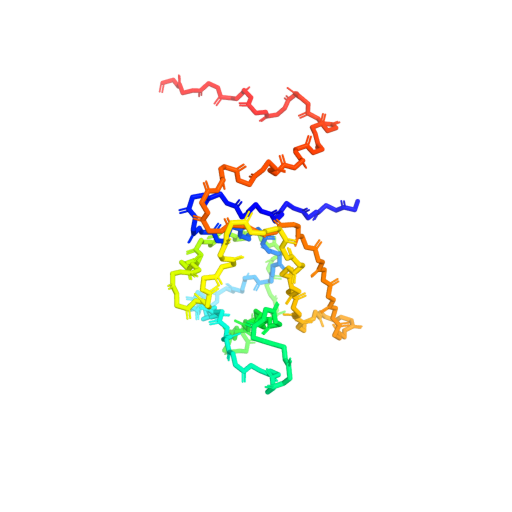 1
ATOM 942 O O . ARG A 1 116 ? 15.913 22.168 0.934 1.00 34.28 116 ARG A O 1
ATOM 949 N N . SER A 1 117 ? 16.866 23.719 2.297 1.00 32.97 117 SER A N 1
ATOM 950 C CA . SER A 1 117 ? 16.709 25.012 1.623 1.00 32.97 117 SER A CA 1
ATOM 951 C C . SER A 1 117 ? 15.917 24.985 0.317 1.00 32.97 117 SER A C 1
ATOM 953 O O . SER A 1 117 ? 16.463 24.650 -0.733 1.00 32.97 117 SER A O 1
ATOM 955 N N . ILE A 1 118 ? 14.688 25.489 0.371 1.00 37.09 118 ILE A N 1
ATOM 956 C CA . ILE A 1 118 ? 14.088 26.139 -0.792 1.00 37.09 118 ILE A CA 1
ATOM 957 C C . ILE A 1 118 ? 14.861 27.452 -0.958 1.00 37.09 118 ILE A C 1
ATOM 959 O O . ILE A 1 118 ? 14.866 28.283 -0.048 1.00 37.09 118 ILE A O 1
ATOM 963 N N . LYS A 1 119 ? 15.621 27.565 -2.046 1.00 37.28 119 LYS A N 1
ATOM 964 C CA . LYS A 1 119 ? 16.160 28.841 -2.521 1.00 37.28 119 LYS A CA 1
ATOM 965 C C . LYS A 1 119 ? 15.183 29.430 -3.522 1.00 37.28 119 LYS A C 1
ATOM 967 O O . LYS A 1 119 ? 14.635 28.623 -4.304 1.00 37.28 119 LYS A O 1
#

Radius of gyration: 16.13 Å; chains: 1; bounding box: 36×42×40 Å

pLDDT: mean 77.87, std 20.38, range [32.97, 96.06]

Foldseek 3Di:
DDWQFAPFQQKTKGKDKAFADDVNQDKDWDKAAPPDVVDRLEIEIDIDPVPRHPHDIDIDMDIDGNVPGDAPVQDWDWRKYWYQDPVGIDIDIATDHNPDRRPRPPPCPDPPPPDDDDD